Protein AF-A0A967HVG7-F1 (afdb_monomer_lite)

Structure (mmCIF, N/CA/C/O backbone):
data_AF-A0A967HVG7-F1
#
_entry.id   AF-A0A967HVG7-F1
#
loop_
_atom_site.group_PDB
_atom_site.id
_atom_site.type_symbol
_atom_site.label_atom_id
_atom_site.label_alt_id
_atom_site.label_comp_id
_atom_site.label_asym_id
_atom_site.label_entity_id
_atom_site.label_seq_id
_atom_site.pdbx_PDB_ins_code
_atom_site.Cartn_x
_atom_site.Cartn_y
_atom_site.Cartn_z
_atom_site.occupancy
_atom_site.B_iso_or_equiv
_atom_site.auth_seq_id
_atom_site.auth_comp_id
_atom_site.auth_asym_id
_atom_site.auth_atom_id
_atom_site.pdbx_PDB_model_num
ATOM 1 N N . MET A 1 1 ? 6.867 9.749 6.005 1.00 36.72 1 MET A N 1
ATOM 2 C CA . MET A 1 1 ? 5.619 8.977 5.845 1.00 36.72 1 MET A CA 1
ATOM 3 C C . MET A 1 1 ? 4.556 9.921 5.314 1.00 36.72 1 MET A C 1
ATOM 5 O O . MET A 1 1 ? 4.069 10.756 6.065 1.00 36.72 1 MET A O 1
ATOM 9 N N . TRP A 1 2 ? 4.283 9.869 4.011 1.00 31.67 2 TRP A N 1
ATOM 10 C CA . TRP A 1 2 ? 3.187 10.624 3.407 1.00 31.67 2 TRP A CA 1
ATOM 11 C C . TRP A 1 2 ? 1.951 9.720 3.405 1.00 31.67 2 TRP A C 1
ATOM 13 O O . TRP A 1 2 ? 2.004 8.595 2.919 1.00 31.67 2 TRP A O 1
ATOM 23 N N . LEU A 1 3 ? 0.847 10.181 3.987 1.00 44.19 3 LEU A N 1
ATOM 24 C CA . LEU A 1 3 ? -0.465 9.614 3.692 1.00 44.19 3 LEU A CA 1
ATOM 25 C C . LEU A 1 3 ? -0.874 10.219 2.351 1.00 44.19 3 LEU A C 1
ATOM 27 O O . LEU A 1 3 ? -1.143 11.419 2.277 1.00 44.19 3 LEU A O 1
ATOM 31 N N . ALA A 1 4 ? -0.878 9.419 1.287 1.00 46.38 4 ALA A N 1
ATOM 32 C CA . ALA A 1 4 ? -1.528 9.819 0.047 1.00 46.38 4 ALA A CA 1
ATOM 33 C C . ALA A 1 4 ? -3.038 9.791 0.317 1.00 46.38 4 ALA A C 1
ATOM 35 O O . ALA A 1 4 ? -3.704 8.773 0.156 1.00 46.38 4 ALA A O 1
ATOM 36 N N . ALA A 1 5 ? -3.557 10.898 0.847 1.00 48.38 5 ALA A N 1
ATOM 37 C CA . ALA A 1 5 ? -4.970 11.058 1.123 1.00 48.38 5 ALA A CA 1
ATOM 38 C C . ALA A 1 5 ? -5.711 11.217 -0.209 1.00 48.38 5 ALA A C 1
ATOM 40 O O . ALA A 1 5 ? -5.754 12.304 -0.792 1.00 48.38 5 ALA A O 1
ATOM 41 N N . GLY A 1 6 ? -6.317 10.129 -0.679 1.00 47.06 6 GLY A N 1
ATOM 42 C CA . GLY A 1 6 ? -7.463 10.200 -1.570 1.00 47.06 6 GLY A CA 1
ATOM 43 C C . GLY A 1 6 ? -8.554 11.039 -0.901 1.00 47.06 6 GLY A C 1
ATOM 44 O O . GLY A 1 6 ? -9.233 10.584 0.008 1.00 47.06 6 GLY A O 1
ATOM 45 N N . HIS A 1 7 ? -8.637 12.302 -1.318 1.00 40.25 7 HIS A N 1
ATOM 46 C CA . HIS A 1 7 ? -9.743 13.246 -1.160 1.00 40.25 7 HIS A CA 1
ATOM 47 C C . HIS A 1 7 ? -10.497 13.232 0.182 1.00 40.25 7 HIS A C 1
ATOM 49 O O . HIS A 1 7 ? -11.474 12.504 0.337 1.00 40.25 7 HIS A O 1
ATOM 55 N N . SER A 1 8 ? -10.140 14.131 1.109 1.00 40.88 8 SER A N 1
ATOM 56 C CA . SER A 1 8 ? -11.015 14.507 2.232 1.00 40.88 8 SER A CA 1
ATOM 57 C C . SER A 1 8 ? -10.570 15.808 2.910 1.00 40.88 8 SER A C 1
ATOM 59 O O . SER A 1 8 ? -9.865 15.820 3.911 1.00 40.88 8 SER A O 1
ATOM 61 N N . GLY A 1 9 ? -10.956 16.937 2.310 1.00 46.25 9 GLY A N 1
ATOM 62 C CA . GLY A 1 9 ? -10.714 18.279 2.840 1.00 46.25 9 GLY A CA 1
ATOM 63 C C . GLY A 1 9 ? -12.011 19.005 3.193 1.00 46.25 9 GLY A C 1
ATOM 64 O O . GLY A 1 9 ? -12.469 19.797 2.386 1.00 46.25 9 GLY A O 1
ATOM 65 N N . VAL A 1 10 ? -12.604 18.733 4.365 1.00 39.66 10 VAL A N 1
ATOM 66 C CA . VAL A 1 10 ? -13.573 19.583 5.109 1.00 39.66 10 VAL A CA 1
ATOM 67 C C . VAL A 1 10 ? -13.917 18.933 6.474 1.00 39.66 10 VAL A C 1
ATOM 69 O O . VAL A 1 10 ? -13.745 17.727 6.631 1.00 39.66 10 VAL A O 1
ATOM 72 N N . PRO A 1 11 ? -14.415 19.664 7.490 1.00 38.34 11 PRO A N 1
ATOM 73 C CA . PRO A 1 11 ? -14.911 19.053 8.732 1.00 38.34 11 PRO A CA 1
ATOM 74 C C . PRO A 1 11 ? -16.036 18.027 8.454 1.00 38.34 11 PRO A C 1
ATOM 76 O O . PRO A 1 11 ? -17.036 18.379 7.830 1.00 38.34 11 PRO A O 1
ATOM 79 N N . GLY A 1 12 ? -15.874 16.766 8.889 1.00 47.56 12 GLY A N 1
ATOM 80 C CA . GLY A 1 12 ? -16.791 15.645 8.584 1.00 47.56 12 GLY A CA 1
ATOM 81 C C . GLY A 1 12 ? -16.358 14.720 7.432 1.00 47.56 12 GLY A C 1
ATOM 82 O O . GLY A 1 12 ? -17.200 14.060 6.827 1.00 47.56 12 GLY A O 1
ATOM 83 N N . THR A 1 13 ? -15.069 14.677 7.092 1.00 45.84 13 THR A N 1
ATOM 84 C CA . THR A 1 13 ? -14.559 13.995 5.890 1.00 45.84 13 THR A CA 1
ATOM 85 C C . THR A 1 13 ? -14.029 12.581 6.094 1.00 45.84 13 THR A C 1
ATOM 87 O O . THR A 1 13 ? -13.072 12.149 5.473 1.00 45.84 13 THR A O 1
ATOM 90 N N . THR A 1 14 ? -14.749 11.773 6.852 1.00 49.69 14 THR A N 1
ATOM 91 C CA . THR A 1 14 ? -14.722 10.333 6.613 1.00 49.69 14 THR A CA 1
ATOM 92 C C . THR A 1 14 ? -16.157 9.852 6.474 1.00 49.69 14 THR A C 1
ATOM 94 O O . THR A 1 14 ? -16.873 9.626 7.439 1.00 49.69 14 THR A O 1
ATOM 97 N N . LYS A 1 15 ? -16.596 9.671 5.223 1.00 50.53 15 LYS A N 1
ATOM 98 C CA . LYS A 1 15 ? -17.679 8.719 4.919 1.00 50.53 15 LYS A CA 1
ATOM 99 C C . LYS A 1 15 ? -17.143 7.293 4.781 1.00 50.53 15 LYS A C 1
ATOM 101 O O . LYS A 1 15 ? -17.833 6.429 4.254 1.00 50.53 15 LYS A O 1
ATOM 106 N N . SER A 1 16 ? -15.909 7.050 5.220 1.00 54.56 16 SER A N 1
ATOM 107 C CA . SER A 1 16 ? -15.432 5.693 5.408 1.00 54.56 16 SER A CA 1
ATOM 108 C C . SER A 1 16 ? -16.317 5.046 6.474 1.00 54.56 16 SER A C 1
ATOM 110 O O . SER A 1 16 ? -16.391 5.592 7.578 1.00 54.56 16 SER A O 1
ATOM 112 N N . PRO A 1 17 ? -16.976 3.904 6.198 1.00 60.38 17 PRO A N 1
ATOM 113 C CA . PRO A 1 17 ? -17.687 3.164 7.240 1.00 60.38 17 PRO A CA 1
ATOM 114 C C . PRO A 1 17 ? -16.732 2.659 8.340 1.00 60.38 17 PRO A C 1
ATOM 116 O O . PRO A 1 17 ? -17.193 2.142 9.352 1.00 60.38 17 PRO A O 1
ATOM 119 N N . TYR A 1 18 ? -15.419 2.829 8.145 1.00 61.62 18 TYR A N 1
ATOM 120 C CA . TYR A 1 18 ? -14.345 2.398 9.031 1.00 61.62 18 TYR A CA 1
ATOM 121 C C . TYR A 1 18 ? -13.756 3.521 9.898 1.00 61.62 18 TYR A C 1
ATOM 123 O O . TYR A 1 18 ? -12.892 3.251 10.727 1.00 61.62 18 TYR A O 1
ATOM 131 N N . ALA A 1 19 ? -14.178 4.774 9.716 1.00 62.00 19 ALA A N 1
ATOM 132 C CA . ALA A 1 19 ? -13.703 5.879 10.545 1.00 62.00 19 ALA A CA 1
ATOM 133 C C . ALA A 1 19 ? -14.616 6.117 11.751 1.00 62.00 19 ALA A C 1
ATOM 135 O O . ALA A 1 19 ? -15.840 5.976 11.659 1.00 62.00 19 ALA A O 1
ATOM 136 N N . ASP A 1 20 ? -14.027 6.519 12.876 1.00 60.91 20 ASP A N 1
ATOM 137 C CA . ASP A 1 20 ? -14.800 6.920 14.048 1.00 60.91 20 ASP A CA 1
ATOM 138 C C . ASP A 1 20 ? -15.439 8.315 13.878 1.00 60.91 20 ASP A C 1
ATOM 140 O O . ASP A 1 20 ? -15.181 9.052 12.921 1.00 60.91 20 ASP A O 1
ATOM 144 N N . ARG A 1 21 ? -16.310 8.689 14.829 1.00 53.97 21 ARG A N 1
ATOM 145 C CA . ARG A 1 21 ? -17.012 9.988 14.820 1.00 53.97 21 ARG A CA 1
ATOM 146 C C . ARG A 1 21 ? -16.072 11.193 14.952 1.00 53.97 21 ARG A C 1
ATOM 148 O O . ARG A 1 21 ? -16.521 12.298 14.649 1.00 53.97 21 ARG A O 1
ATOM 155 N N . ASP A 1 22 ? -14.823 10.978 15.361 1.00 61.03 22 ASP A N 1
ATOM 156 C CA . ASP A 1 22 ? -13.812 12.017 15.570 1.00 61.03 22 ASP A CA 1
ATOM 157 C C . ASP A 1 22 ? -12.822 12.110 14.389 1.00 61.03 22 ASP A C 1
ATOM 159 O O . ASP A 1 22 ? -11.931 12.961 14.386 1.00 61.03 22 ASP A O 1
ATOM 163 N N . GLY A 1 23 ? -13.013 11.291 13.345 1.00 61.56 23 GLY A N 1
ATOM 164 C CA . GLY A 1 23 ? -12.208 11.298 12.123 1.00 61.56 23 GLY A CA 1
ATOM 165 C C . GLY A 1 23 ? -10.918 10.479 12.212 1.00 61.56 23 GLY A C 1
ATOM 166 O O . GLY A 1 23 ? -10.064 10.603 11.333 1.00 61.56 23 GLY A O 1
ATOM 167 N N . SER A 1 24 ? -10.761 9.649 13.246 1.00 67.94 24 SER A N 1
ATOM 168 C CA . SER A 1 24 ? -9.638 8.725 13.382 1.00 67.94 24 SER A CA 1
ATOM 169 C C . SER A 1 24 ? -9.926 7.401 12.662 1.00 67.94 24 SER A C 1
ATOM 171 O O . SER A 1 24 ? -11.063 6.925 12.590 1.00 67.94 24 SER A O 1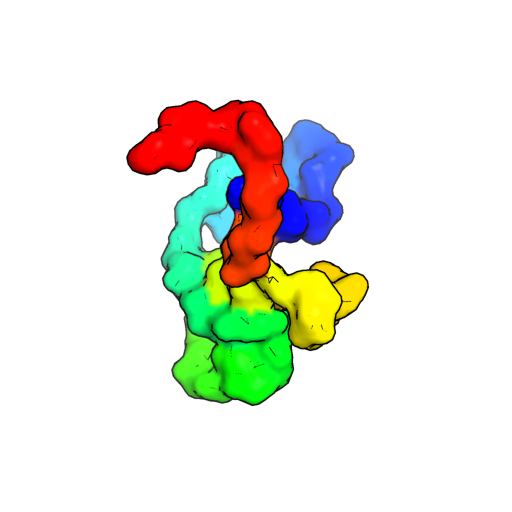
ATOM 173 N N . ILE A 1 25 ? -8.876 6.812 12.086 1.00 71.81 25 ILE A N 1
ATOM 174 C CA . ILE A 1 25 ? -8.920 5.503 11.432 1.00 71.81 25 ILE A CA 1
ATOM 175 C C . ILE A 1 25 ? -8.014 4.568 12.226 1.00 71.81 25 ILE A C 1
ATOM 177 O O . ILE A 1 25 ? -6.810 4.801 12.326 1.00 71.81 25 ILE A O 1
ATOM 181 N N . THR A 1 26 ? -8.596 3.496 12.762 1.00 78.12 26 THR A N 1
ATOM 182 C CA . THR A 1 26 ? -7.850 2.345 13.281 1.00 78.12 26 THR A CA 1
ATOM 183 C C . THR A 1 26 ? -8.134 1.164 12.371 1.00 78.12 26 THR A C 1
ATOM 185 O O . THR A 1 26 ? -9.272 0.710 12.286 1.00 78.12 26 THR A O 1
ATOM 188 N N . ALA A 1 27 ? -7.108 0.679 11.682 1.00 83.00 27 ALA A N 1
ATOM 189 C CA . ALA A 1 27 ? -7.219 -0.451 10.775 1.00 83.00 27 ALA A CA 1
ATOM 190 C C . ALA A 1 27 ? -5.919 -1.252 10.762 1.00 83.00 27 ALA A C 1
ATOM 192 O O . ALA A 1 27 ? -4.843 -0.728 11.063 1.00 83.00 27 ALA A O 1
ATOM 193 N N . GLU A 1 28 ? -6.028 -2.526 10.398 1.00 92.69 28 GLU A N 1
ATOM 194 C CA . GLU A 1 28 ? -4.865 -3.337 10.058 1.00 92.69 28 GLU A CA 1
ATOM 195 C C . GLU A 1 28 ? -4.154 -2.749 8.835 1.00 92.69 28 GLU A C 1
ATOM 197 O O . GLU A 1 28 ? -4.783 -2.124 7.976 1.00 92.69 28 GLU A O 1
ATOM 202 N N . ILE A 1 29 ? -2.839 -2.959 8.759 1.00 94.12 29 ILE A N 1
ATOM 203 C CA . ILE A 1 29 ? -2.026 -2.563 7.612 1.00 94.12 29 ILE A CA 1
ATOM 204 C C . ILE A 1 29 ? -1.475 -3.803 6.911 1.00 94.12 29 ILE A C 1
ATOM 206 O O . ILE A 1 29 ? -0.907 -4.688 7.553 1.00 94.12 29 ILE A O 1
ATOM 210 N N . VAL A 1 30 ? -1.642 -3.864 5.592 1.00 96.94 30 VAL A N 1
ATOM 211 C CA . VAL A 1 30 ? -1.177 -4.975 4.754 1.00 96.94 30 VAL A CA 1
ATOM 212 C C . VAL A 1 30 ? -0.089 -4.477 3.815 1.00 96.94 30 VAL A C 1
ATOM 214 O O . VAL A 1 30 ? -0.285 -3.519 3.075 1.00 96.94 30 VAL A O 1
ATOM 217 N N . TYR A 1 31 ? 1.067 -5.133 3.823 1.00 96.25 31 TYR A N 1
ATOM 218 C CA . TYR A 1 31 ? 2.150 -4.802 2.904 1.00 96.25 31 TYR A CA 1
ATOM 219 C C . TYR A 1 31 ? 1.881 -5.357 1.500 1.00 96.25 31 TYR A C 1
ATOM 221 O O . TYR A 1 31 ? 1.643 -6.559 1.322 1.00 96.25 31 TYR A O 1
ATOM 229 N N . VAL A 1 32 ? 1.934 -4.484 0.495 1.00 96.19 32 VAL A N 1
ATOM 230 C CA . VAL A 1 32 ? 1.588 -4.802 -0.900 1.00 96.19 32 VAL A CA 1
ATOM 231 C C . VAL A 1 32 ? 2.714 -4.488 -1.887 1.00 96.19 32 VAL A C 1
ATOM 233 O O . VAL A 1 32 ? 2.440 -4.261 -3.056 1.00 96.19 32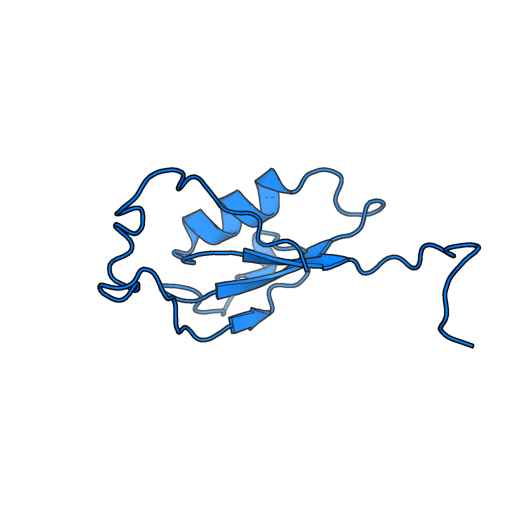 VAL A O 1
ATOM 236 N N . GLY A 1 33 ? 3.979 -4.501 -1.453 1.00 94.00 33 GLY A N 1
ATOM 237 C CA . GLY A 1 33 ? 5.109 -4.282 -2.364 1.00 94.00 33 GLY A CA 1
ATOM 238 C C . GLY A 1 33 ? 4.984 -2.945 -3.095 1.00 94.00 33 GLY A C 1
ATOM 239 O O . GLY A 1 33 ? 4.672 -1.936 -2.466 1.00 94.00 33 GLY A O 1
ATOM 240 N N . LEU A 1 34 ? 5.147 -2.951 -4.420 1.00 92.38 34 LEU A N 1
ATOM 241 C CA . LEU A 1 34 ? 4.982 -1.758 -5.264 1.00 92.38 34 LEU A CA 1
ATOM 242 C C . LEU A 1 34 ? 3.507 -1.399 -5.535 1.00 92.38 34 LEU A C 1
ATOM 244 O O . LEU A 1 34 ? 3.225 -0.420 -6.220 1.00 92.38 34 LEU A O 1
ATOM 248 N N . GLY A 1 35 ? 2.550 -2.182 -5.027 1.00 92.69 35 GLY A N 1
ATOM 249 C CA . GLY A 1 35 ? 1.119 -1.968 -5.242 1.00 92.69 35 GLY A CA 1
ATOM 250 C C . GLY A 1 35 ? 0.664 -2.291 -6.667 1.00 92.69 35 GLY A C 1
ATOM 251 O O . GLY A 1 35 ? -0.296 -1.696 -7.157 1.00 92.69 35 GLY A O 1
ATOM 252 N N . THR A 1 36 ? 1.343 -3.217 -7.350 1.00 93.00 36 THR A N 1
ATOM 253 C CA . THR A 1 36 ? 0.889 -3.736 -8.646 1.00 93.00 36 THR A CA 1
ATOM 254 C C . THR A 1 36 ? -0.256 -4.725 -8.457 1.00 93.00 36 THR A C 1
ATOM 256 O O . THR A 1 36 ? -0.429 -5.293 -7.383 1.00 93.00 36 THR A O 1
ATOM 259 N N . LYS A 1 37 ? -1.003 -5.021 -9.522 1.00 93.38 37 LYS A N 1
ATOM 260 C CA . LYS A 1 37 ? -2.074 -6.030 -9.498 1.00 93.38 37 LYS A CA 1
ATOM 261 C C . LYS A 1 37 ? -1.635 -7.380 -8.910 1.00 93.38 37 LYS A C 1
ATOM 263 O O . LYS A 1 37 ? -2.398 -8.009 -8.176 1.00 93.38 37 LYS A O 1
ATOM 268 N N . ASP A 1 38 ? -0.426 -7.831 -9.237 1.00 95.12 38 ASP A N 1
ATOM 269 C CA . ASP A 1 38 ? 0.082 -9.126 -8.777 1.00 95.12 38 ASP A CA 1
ATOM 270 C C . ASP A 1 38 ? 0.391 -9.113 -7.274 1.00 95.12 38 ASP A C 1
ATOM 272 O O . ASP A 1 38 ? 0.239 -10.135 -6.602 1.00 95.12 38 ASP A O 1
ATOM 276 N N . ASP A 1 39 ? 0.717 -7.945 -6.713 1.00 95.50 39 ASP A N 1
ATOM 277 C CA . ASP A 1 39 ? 0.994 -7.794 -5.287 1.00 95.50 39 ASP A CA 1
ATOM 278 C C . ASP A 1 39 ? -0.240 -7.988 -4.396 1.00 95.50 39 ASP A C 1
ATOM 280 O O . ASP A 1 39 ? -0.080 -8.221 -3.193 1.00 95.50 39 ASP A O 1
ATOM 284 N N . TYR A 1 40 ? -1.452 -7.919 -4.958 1.00 96.25 40 TYR A N 1
ATOM 285 C CA . TYR A 1 40 ? -2.712 -8.149 -4.240 1.00 96.25 40 TYR A CA 1
ATOM 286 C C . TYR A 1 40 ? -3.177 -9.610 -4.281 1.00 96.25 40 TYR A C 1
ATOM 288 O O . TYR A 1 40 ? -4.096 -9.988 -3.552 1.00 96.25 40 TYR A O 1
ATOM 296 N N . VAL A 1 41 ? -2.553 -10.468 -5.096 1.00 95.56 41 VAL A N 1
ATOM 297 C CA . VAL A 1 41 ? -2.966 -11.873 -5.215 1.00 95.56 41 VAL A CA 1
ATOM 298 C C . VAL A 1 41 ? -2.827 -12.580 -3.863 1.00 95.56 41 VAL A C 1
ATOM 300 O O . VAL A 1 41 ? -1.739 -12.705 -3.305 1.00 95.56 41 VAL A O 1
ATOM 303 N N . GLY A 1 42 ? -3.954 -13.067 -3.335 1.00 96.06 42 GLY A N 1
ATOM 304 C CA . GLY A 1 42 ? -4.006 -13.769 -2.051 1.00 96.06 42 GLY A CA 1
ATOM 305 C C . GLY A 1 42 ? -3.950 -12.864 -0.815 1.00 96.06 42 GLY A C 1
ATOM 306 O O . GLY A 1 42 ? -3.817 -13.389 0.291 1.00 96.06 42 GLY A O 1
ATOM 307 N N . LYS A 1 43 ? -4.063 -11.538 -0.974 1.00 97.00 43 LYS A N 1
ATOM 308 C CA . LYS A 1 43 ? -4.126 -10.581 0.138 1.00 97.00 43 LYS A CA 1
ATOM 309 C C . LYS A 1 43 ? -5.538 -10.027 0.286 1.00 97.00 43 LYS A C 1
ATOM 311 O O . LYS A 1 43 ? -6.141 -9.576 -0.678 1.00 97.00 43 LYS A O 1
ATOM 316 N N . ASP A 1 44 ? -6.045 -10.041 1.512 1.00 96.31 44 ASP A N 1
ATOM 317 C CA . ASP A 1 44 ? -7.308 -9.396 1.861 1.00 96.31 44 ASP A CA 1
ATOM 318 C C . ASP A 1 44 ? -7.030 -7.993 2.410 1.00 96.31 44 ASP A C 1
ATOM 320 O O . ASP A 1 44 ? -6.606 -7.839 3.558 1.00 96.31 44 ASP A O 1
ATOM 324 N N . VAL A 1 45 ? -7.281 -6.972 1.593 1.00 95.75 45 VAL A N 1
ATOM 325 C CA . VAL A 1 45 ? -7.077 -5.559 1.950 1.00 95.75 45 VAL A CA 1
ATOM 326 C C . VAL A 1 45 ? -8.389 -4.799 2.156 1.00 95.75 45 VAL A C 1
ATOM 328 O O . VAL A 1 45 ? -8.351 -3.611 2.475 1.00 95.75 45 VAL A O 1
ATOM 331 N N . GLU A 1 46 ? -9.543 -5.459 2.019 1.00 92.12 46 GLU A N 1
ATOM 332 C CA . GLU A 1 46 ? -10.839 -4.797 2.161 1.00 92.12 46 GLU A CA 1
ATOM 333 C C . GLU A 1 46 ? -10.987 -4.242 3.586 1.00 92.12 46 GLU A C 1
ATOM 335 O O . GLU A 1 46 ? -10.774 -4.951 4.576 1.00 92.12 46 GLU A O 1
ATOM 340 N N . GLY A 1 47 ? -11.284 -2.943 3.694 1.00 86.69 47 GLY A N 1
ATOM 341 C CA . GLY A 1 47 ? -11.399 -2.257 4.984 1.00 86.69 47 GLY A CA 1
ATOM 342 C C . GLY A 1 47 ? -10.067 -1.959 5.687 1.00 86.69 47 GLY A C 1
ATOM 343 O O . GLY A 1 47 ? -10.083 -1.459 6.812 1.00 86.69 47 GLY A O 1
ATOM 344 N N . LYS A 1 48 ? -8.920 -2.257 5.059 1.00 90.81 48 LYS A N 1
ATOM 345 C CA . LYS A 1 48 ? -7.577 -2.142 5.657 1.00 90.81 48 LYS A CA 1
ATOM 346 C C . LYS A 1 48 ? -6.749 -1.039 5.002 1.00 90.81 48 LYS A C 1
ATOM 348 O O . LYS A 1 48 ? -7.041 -0.585 3.895 1.00 90.81 48 LYS A O 1
ATOM 353 N N . LEU A 1 49 ? -5.709 -0.593 5.702 1.00 91.19 49 LEU A N 1
ATOM 354 C CA . LEU A 1 49 ? -4.665 0.237 5.106 1.00 91.19 49 LEU A CA 1
ATOM 355 C C . LEU A 1 49 ? -3.699 -0.653 4.325 1.00 91.19 49 LEU A C 1
ATOM 357 O O . LEU A 1 49 ? -3.445 -1.796 4.710 1.00 91.19 49 LEU A O 1
ATOM 361 N N . VAL A 1 50 ? -3.101 -0.112 3.271 1.00 94.19 50 VAL A N 1
ATOM 362 C CA . VAL A 1 50 ? -1.982 -0.768 2.586 1.00 94.19 50 VAL A CA 1
ATOM 363 C C . VAL A 1 50 ? -0.677 -0.015 2.819 1.00 94.19 50 VAL A C 1
ATOM 365 O O . VAL A 1 50 ? -0.663 1.216 2.835 1.00 94.19 50 VAL A O 1
ATOM 368 N N . LEU A 1 51 ? 0.414 -0.756 3.010 1.00 94.44 51 LEU A N 1
ATOM 369 C CA . LEU A 1 51 ? 1.778 -0.232 2.987 1.00 94.44 51 LEU A CA 1
ATOM 370 C C . LEU A 1 51 ? 2.380 -0.512 1.611 1.00 94.44 51 LEU A C 1
ATOM 372 O O . LEU A 1 51 ? 2.505 -1.678 1.227 1.00 94.44 51 LEU A O 1
ATOM 376 N N . VAL A 1 52 ? 2.734 0.556 0.903 1.00 93.25 52 VAL A N 1
ATOM 377 C CA . VAL A 1 52 ? 3.266 0.521 -0.463 1.00 93.25 52 VAL A CA 1
ATOM 378 C C . VAL A 1 52 ? 4.683 1.072 -0.475 1.00 93.25 52 VAL A C 1
ATOM 380 O O . VAL A 1 52 ? 4.938 2.152 0.065 1.00 93.25 52 VAL A O 1
ATOM 383 N N . ASP A 1 53 ? 5.581 0.351 -1.128 1.00 91.38 53 ASP A N 1
ATOM 384 C CA . ASP A 1 53 ? 6.918 0.829 -1.437 1.00 91.38 53 ASP A CA 1
ATOM 385 C C . ASP A 1 53 ? 6.894 1.730 -2.669 1.00 91.38 53 ASP A C 1
ATOM 387 O O . ASP A 1 53 ? 6.248 1.446 -3.677 1.00 91.38 53 ASP A O 1
ATOM 391 N N . VAL A 1 54 ? 7.622 2.836 -2.572 1.00 87.06 54 VAL A N 1
ATOM 392 C CA . VAL A 1 54 ? 7.777 3.833 -3.623 1.00 87.06 54 VAL A CA 1
ATOM 393 C C . VAL A 1 54 ? 9.236 3.907 -4.016 1.00 87.06 54 VAL A C 1
ATOM 395 O O . VAL A 1 54 ? 10.099 4.179 -3.180 1.00 87.06 54 VAL A O 1
ATOM 398 N N . SER A 1 55 ? 9.472 3.703 -5.304 1.00 81.69 55 SER A N 1
ATOM 399 C CA . SER A 1 55 ? 10.748 3.907 -5.971 1.00 81.69 55 SER A CA 1
ATOM 400 C C . SER A 1 55 ? 10.523 4.859 -7.145 1.00 81.69 55 SER A C 1
ATOM 402 O O . SER A 1 55 ? 9.628 4.626 -7.941 1.00 81.69 55 SER A O 1
ATOM 404 N N . GLU A 1 56 ? 11.291 5.934 -7.264 1.00 73.75 56 GLU A N 1
ATOM 405 C CA . GLU A 1 56 ? 11.415 6.742 -8.479 1.00 73.75 56 GLU A CA 1
ATOM 406 C C . GLU A 1 56 ? 11.897 5.930 -9.692 1.00 73.75 56 GLU A C 1
ATOM 408 O O . GLU A 1 56 ? 11.477 6.230 -10.812 1.00 73.75 56 GLU A O 1
ATOM 413 N N . GLU A 1 57 ? 12.754 4.920 -9.489 1.00 80.69 57 GLU A N 1
ATOM 414 C CA . GLU A 1 57 ? 13.240 4.032 -10.559 1.00 80.69 57 GLU A CA 1
ATOM 415 C C . GLU A 1 57 ? 12.117 3.140 -11.110 1.00 80.69 57 GLU A C 1
ATOM 417 O O . GLU A 1 57 ? 11.849 3.148 -12.315 1.00 80.69 57 GLU A O 1
ATOM 422 N N . ASP A 1 58 ? 11.429 2.415 -10.226 1.00 78.25 58 ASP A N 1
ATOM 423 C CA . ASP A 1 58 ? 10.420 1.423 -10.613 1.00 78.25 58 ASP A CA 1
ATOM 424 C C . ASP A 1 58 ? 8.992 1.999 -10.677 1.00 78.25 58 ASP A C 1
ATOM 426 O O . ASP A 1 58 ? 8.114 1.446 -11.347 1.00 78.25 58 ASP A O 1
ATOM 430 N N . MET A 1 59 ? 8.728 3.120 -9.997 1.00 74.19 59 MET A N 1
ATOM 431 C CA . MET A 1 59 ? 7.389 3.677 -9.788 1.00 74.19 59 MET A CA 1
ATOM 432 C C . MET A 1 59 ? 7.329 5.203 -9.939 1.00 74.19 59 MET A C 1
ATOM 434 O O . MET A 1 59 ? 7.300 6.002 -9.006 1.00 74.19 59 MET A O 1
ATOM 438 N N . TYR A 1 60 ? 7.142 5.603 -11.186 1.00 68.44 60 TYR A N 1
ATOM 439 C CA . TYR A 1 60 ? 7.103 6.986 -11.639 1.00 68.44 60 TYR A CA 1
ATOM 440 C C . TYR A 1 60 ? 5.793 7.739 -11.300 1.00 68.44 60 TYR A C 1
ATOM 442 O O . TYR A 1 60 ? 5.743 8.959 -11.461 1.00 68.44 60 TYR A O 1
ATOM 450 N N . TRP A 1 61 ? 4.736 7.060 -10.812 1.00 75.31 61 TRP A N 1
ATOM 451 C CA . TRP A 1 61 ? 3.511 7.720 -10.327 1.00 75.31 61 TRP A CA 1
ATOM 452 C C . TRP A 1 61 ? 2.762 6.971 -9.214 1.00 75.31 61 TRP A C 1
ATOM 454 O O . TRP A 1 61 ? 2.361 5.821 -9.377 1.00 75.31 61 TRP A O 1
ATOM 464 N N . LEU A 1 62 ? 2.403 7.699 -8.152 1.00 80.12 62 LEU A N 1
ATOM 465 C CA . LEU A 1 62 ? 1.621 7.198 -7.011 1.00 80.12 62 LEU A CA 1
ATOM 466 C C . LEU A 1 62 ? 0.148 6.885 -7.321 1.00 80.12 62 LEU A C 1
ATOM 468 O O . LEU A 1 62 ? -0.499 6.190 -6.540 1.00 80.12 62 LEU A O 1
ATOM 472 N N . GLN A 1 63 ? -0.411 7.387 -8.430 1.00 82.44 63 GLN A N 1
ATOM 473 C CA . GLN A 1 63 ? -1.829 7.150 -8.727 1.00 82.44 63 GLN A CA 1
ATOM 474 C C . GLN A 1 63 ? -2.149 5.682 -9.032 1.00 82.44 63 GLN A C 1
ATOM 476 O O . GLN A 1 63 ? -3.260 5.247 -8.754 1.00 82.44 63 GLN A O 1
ATOM 481 N N . TYR A 1 64 ? -1.196 4.924 -9.586 1.00 86.69 64 TYR A N 1
ATOM 482 C CA . TYR A 1 64 ? -1.407 3.525 -9.955 1.00 86.69 64 TYR A CA 1
ATOM 483 C C . TYR A 1 64 ? -1.590 2.612 -8.740 1.00 86.69 64 TYR A C 1
ATOM 485 O O . TYR A 1 64 ? -2.658 2.009 -8.644 1.00 86.69 64 TYR A O 1
ATOM 493 N N . PRO A 1 65 ? -0.646 2.544 -7.782 1.00 89.94 65 PRO A N 1
ATOM 494 C CA . PRO A 1 65 ? -0.837 1.720 -6.589 1.00 89.94 65 PRO A CA 1
ATOM 495 C C . PRO A 1 65 ? -2.005 2.205 -5.726 1.00 89.94 65 PRO A C 1
ATOM 497 O O . PRO A 1 65 ? -2.691 1.399 -5.110 1.00 89.94 65 PRO A O 1
ATOM 500 N N . HIS A 1 66 ? -2.285 3.513 -5.715 1.00 88.81 66 HIS A N 1
ATOM 501 C CA . HIS A 1 66 ? -3.458 4.044 -5.026 1.00 88.81 66 HIS A CA 1
ATOM 502 C C . HIS A 1 66 ? -4.766 3.537 -5.649 1.00 88.81 66 HIS A C 1
ATOM 504 O O . HIS A 1 66 ? -5.660 3.101 -4.928 1.00 88.81 66 HIS A O 1
ATOM 510 N N . TYR A 1 67 ? -4.875 3.570 -6.981 1.00 88.38 67 TYR A N 1
ATOM 511 C CA . TYR A 1 67 ? -6.057 3.078 -7.685 1.00 88.38 67 TYR A CA 1
ATOM 512 C C . TYR A 1 67 ? -6.222 1.564 -7.535 1.00 88.38 67 TYR A C 1
ATOM 514 O O . TYR A 1 67 ? -7.334 1.096 -7.307 1.00 88.38 67 TYR A O 1
ATOM 522 N N . GLU A 1 68 ? -5.128 0.801 -7.600 1.00 92.31 68 GLU A N 1
ATOM 523 C CA . GLU A 1 68 ? -5.181 -0.638 -7.343 1.00 92.31 68 GLU A CA 1
ATOM 524 C C . GLU A 1 68 ? -5.652 -0.901 -5.902 1.00 92.31 68 GLU A C 1
ATOM 526 O O . GLU A 1 68 ? -6.588 -1.665 -5.698 1.00 92.31 68 GLU A O 1
ATOM 531 N N . ALA A 1 69 ? -5.131 -0.186 -4.900 1.00 91.69 69 ALA A N 1
ATOM 532 C CA . ALA A 1 69 ? -5.608 -0.307 -3.521 1.00 91.69 69 ALA A CA 1
ATOM 533 C C . ALA A 1 69 ? -7.124 -0.064 -3.391 1.00 91.69 69 ALA A C 1
ATOM 535 O O . ALA A 1 69 ? -7.812 -0.833 -2.715 1.00 91.69 69 ALA A O 1
ATOM 536 N N . GLU A 1 70 ? -7.651 0.962 -4.067 1.00 89.38 70 GLU A N 1
ATOM 537 C CA . GLU A 1 70 ? -9.087 1.268 -4.089 1.00 89.38 70 GLU A CA 1
ATOM 538 C C . GLU A 1 70 ? -9.907 0.143 -4.744 1.00 89.38 70 GLU A C 1
ATOM 540 O O . GLU A 1 70 ? -10.940 -0.256 -4.202 1.00 89.38 70 GLU A O 1
ATOM 545 N N . LEU A 1 71 ? -9.433 -0.425 -5.861 1.00 92.88 71 LEU A N 1
ATOM 546 C CA . LEU A 1 71 ? -10.100 -1.540 -6.547 1.00 92.88 71 LEU A CA 1
ATOM 547 C C . LEU A 1 71 ? -10.243 -2.791 -5.668 1.00 92.88 71 LEU A C 1
ATOM 549 O O . LEU A 1 71 ? -11.219 -3.528 -5.820 1.00 92.88 71 LEU A O 1
ATOM 553 N N . HIS A 1 72 ? -9.300 -3.022 -4.750 1.00 93.62 72 HIS A N 1
ATOM 554 C CA . HIS A 1 72 ? -9.336 -4.142 -3.800 1.00 93.62 72 HIS A CA 1
ATOM 555 C C . HIS A 1 72 ? -9.982 -3.778 -2.449 1.00 93.62 72 HIS A C 1
ATOM 557 O O . HIS A 1 72 ? -10.000 -4.596 -1.531 1.00 93.62 72 HIS A O 1
ATOM 563 N N . GLY A 1 73 ? -10.549 -2.573 -2.316 1.00 90.00 73 GLY A N 1
ATOM 564 C CA . GLY A 1 73 ? -11.325 -2.159 -1.142 1.00 90.00 73 GLY A CA 1
ATOM 565 C C . GLY A 1 73 ? -10.498 -1.629 0.033 1.00 90.00 73 GLY A C 1
ATOM 566 O O . GLY A 1 73 ? -11.021 -1.529 1.149 1.00 90.00 73 GLY A O 1
ATOM 567 N N . ALA A 1 74 ? -9.226 -1.286 -0.189 1.00 91.38 74 ALA A N 1
ATOM 568 C CA . ALA A 1 74 ? -8.415 -0.626 0.825 1.00 91.38 74 ALA A CA 1
ATOM 569 C C . ALA A 1 74 ? -8.983 0.760 1.157 1.00 91.38 74 ALA A C 1
ATOM 571 O O . ALA A 1 74 ? -9.516 1.471 0.305 1.00 91.38 74 ALA A O 1
ATOM 572 N N . ILE A 1 75 ? -8.835 1.168 2.415 1.00 87.69 75 ILE A N 1
ATOM 573 C CA . ILE A 1 75 ? -9.401 2.429 2.923 1.00 87.69 75 ILE A CA 1
ATOM 574 C C . ILE A 1 75 ? -8.387 3.574 2.923 1.00 87.69 75 ILE A C 1
ATOM 576 O O . ILE A 1 75 ? -8.712 4.699 3.302 1.00 87.69 75 ILE A O 1
ATOM 580 N N . GLY A 1 76 ? -7.146 3.276 2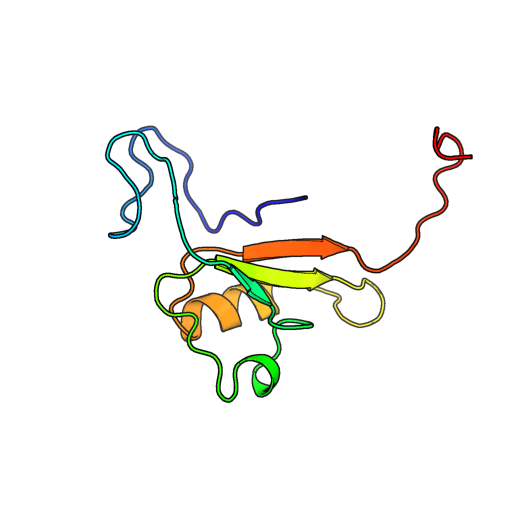.538 1.00 85.44 76 GLY A N 1
ATOM 581 C CA . GLY A 1 76 ? -6.056 4.233 2.453 1.00 85.44 76 GLY A CA 1
ATOM 582 C C . GLY A 1 76 ? -4.708 3.562 2.211 1.00 85.44 76 GLY A C 1
ATOM 583 O O . GLY A 1 76 ? -4.552 2.350 2.368 1.00 85.44 76 GLY A O 1
ATOM 584 N N . MET A 1 77 ? -3.724 4.381 1.850 1.00 88.62 77 MET A N 1
ATOM 585 C CA . MET A 1 77 ? -2.364 3.957 1.534 1.00 88.62 77 MET A CA 1
ATOM 586 C C . MET A 1 77 ? -1.350 4.752 2.359 1.00 88.62 77 MET A C 1
ATOM 588 O O . MET A 1 77 ? -1.378 5.986 2.401 1.00 88.62 77 MET A O 1
ATOM 592 N N . VAL A 1 78 ? -0.429 4.030 2.989 1.00 90.94 78 VAL A N 1
ATOM 593 C CA . VAL A 1 78 ? 0.783 4.557 3.615 1.00 90.94 78 VAL A CA 1
ATOM 594 C C . VAL A 1 78 ? 1.941 4.230 2.688 1.00 90.94 78 VAL A C 1
ATOM 596 O O . VAL A 1 78 ? 2.064 3.088 2.248 1.00 90.94 78 VAL A O 1
ATOM 599 N N . VAL A 1 79 ? 2.791 5.213 2.396 1.00 89.44 79 VAL A N 1
ATOM 600 C CA . VAL A 1 79 ? 3.931 4.993 1.502 1.00 89.44 79 VAL A CA 1
ATOM 601 C C . VAL A 1 79 ? 5.267 5.001 2.234 1.00 89.44 79 VAL A C 1
ATOM 603 O O . VAL A 1 79 ? 5.524 5.867 3.085 1.00 89.44 79 VAL A O 1
ATOM 606 N N . GLN A 1 80 ? 6.121 4.055 1.855 1.00 88.19 80 GLN A N 1
ATOM 607 C CA . GLN A 1 80 ? 7.522 3.973 2.238 1.00 88.19 80 GLN A CA 1
ATOM 608 C C . GLN A 1 80 ? 8.386 4.246 1.008 1.00 88.19 80 GLN A C 1
ATOM 610 O O . GLN A 1 80 ? 8.293 3.551 0.009 1.00 88.19 80 GLN A O 1
ATOM 615 N N . TRP A 1 81 ? 9.240 5.264 1.078 1.00 85.75 81 TRP A N 1
ATOM 616 C CA . TRP A 1 81 ? 10.239 5.491 0.037 1.00 85.75 81 TRP A CA 1
ATOM 617 C C . TRP A 1 81 ? 11.396 4.517 0.254 1.00 85.75 81 TRP A C 1
ATOM 619 O O . TRP A 1 81 ? 11.937 4.478 1.362 1.00 85.75 81 TRP A O 1
ATOM 629 N N . ILE A 1 82 ? 11.747 3.724 -0.759 1.00 84.00 82 ILE A N 1
ATOM 630 C CA . ILE A 1 82 ? 12.797 2.695 -0.632 1.00 84.00 82 ILE A CA 1
ATOM 631 C C . ILE A 1 82 ? 14.156 3.135 -1.183 1.00 84.00 82 ILE A C 1
ATOM 633 O O . ILE A 1 82 ? 15.160 2.458 -0.971 1.00 84.00 82 ILE A O 1
ATOM 637 N N . GLU A 1 8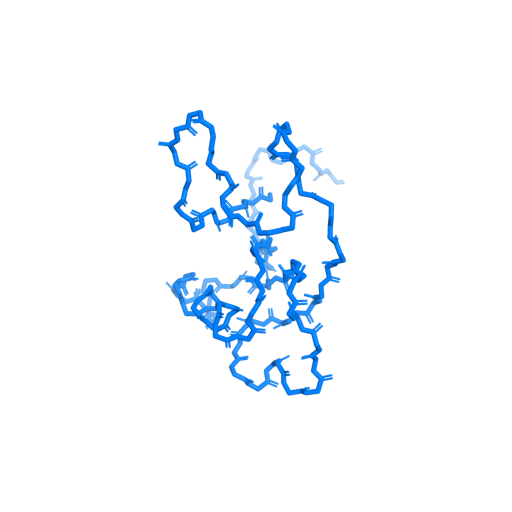3 ? 14.221 4.298 -1.827 1.00 78.19 83 GLU A N 1
ATOM 638 C CA . GLU A 1 83 ? 15.482 4.878 -2.287 1.00 78.19 83 GLU A CA 1
ATOM 639 C C . GLU A 1 83 ? 16.174 5.691 -1.200 1.00 78.19 83 GLU A C 1
ATOM 641 O O . GLU A 1 83 ? 15.585 6.555 -0.545 1.00 78.19 83 GLU A O 1
ATOM 646 N N . TYR A 1 84 ? 17.476 5.450 -1.065 1.00 67.00 84 TYR A N 1
ATOM 647 C CA . TYR A 1 84 ? 18.353 6.280 -0.257 1.00 67.00 84 TYR A CA 1
ATOM 648 C C . TYR A 1 84 ? 18.731 7.541 -1.030 1.00 67.00 84 TYR A C 1
ATOM 650 O O . TYR A 1 84 ? 19.547 7.501 -1.947 1.00 67.00 84 TYR A O 1
ATOM 658 N N . GLN A 1 85 ? 18.192 8.678 -0.601 1.00 61.41 85 GLN A N 1
ATOM 659 C CA . GLN A 1 85 ? 18.727 9.985 -0.963 1.00 61.41 85 GLN A CA 1
ATOM 660 C C . GLN A 1 85 ? 19.714 10.407 0.129 1.00 61.41 85 GLN A C 1
ATOM 662 O O . GLN A 1 85 ? 19.341 10.534 1.298 1.00 61.41 85 GLN A O 1
ATOM 667 N N . LEU A 1 86 ? 20.987 10.598 -0.231 1.00 59.72 86 LEU A N 1
ATOM 668 C CA . LEU A 1 86 ? 21.955 11.217 0.672 1.00 59.72 86 LEU A CA 1
ATOM 669 C C . LEU A 1 86 ? 21.532 12.671 0.882 1.00 59.72 86 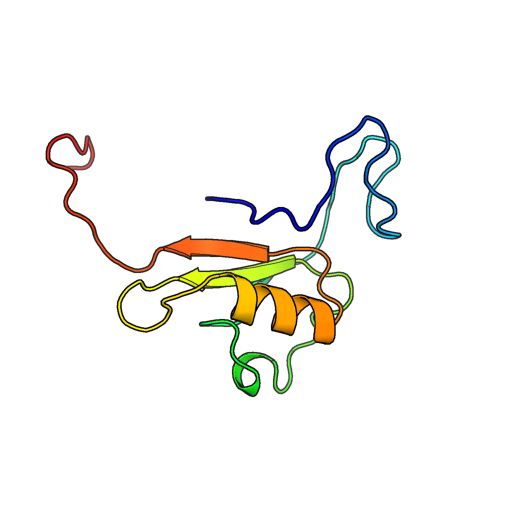LEU A C 1
ATOM 671 O O . LEU A 1 86 ? 21.670 13.505 -0.008 1.00 59.72 86 LEU A O 1
ATOM 675 N N . ILE A 1 87 ? 20.999 12.967 2.062 1.00 64.12 87 ILE A N 1
ATOM 676 C CA . ILE A 1 87 ? 20.726 14.341 2.470 1.00 64.12 87 ILE A CA 1
ATOM 677 C C . ILE A 1 87 ? 22.029 14.877 3.062 1.00 64.12 87 ILE A C 1
ATOM 679 O O . ILE A 1 87 ? 22.496 14.351 4.072 1.00 64.12 87 ILE A O 1
ATOM 683 N N . GLU A 1 88 ? 22.610 15.909 2.439 1.00 61.41 88 GLU A N 1
ATOM 684 C CA . GLU A 1 88 ? 23.883 16.520 2.871 1.00 61.41 88 GLU A CA 1
ATOM 685 C C . GLU A 1 88 ? 23.866 16.990 4.341 1.00 61.41 88 GLU A C 1
ATOM 687 O O . GLU A 1 88 ? 24.922 17.113 4.950 1.00 61.41 88 GLU A O 1
ATOM 692 N N . ASP A 1 89 ? 22.679 17.184 4.923 1.00 63.69 89 ASP A N 1
ATOM 693 C CA . ASP A 1 89 ? 22.451 17.623 6.308 1.00 63.69 89 ASP A CA 1
ATOM 694 C C . ASP A 1 89 ? 21.715 16.559 7.161 1.00 63.69 89 ASP A C 1
ATOM 696 O O . ASP A 1 89 ? 20.958 16.864 8.085 1.00 63.69 89 ASP A O 1
ATOM 700 N N . SER A 1 90 ? 21.874 15.274 6.819 1.00 67.94 90 SER A N 1
ATOM 701 C CA . SER A 1 90 ? 21.341 14.167 7.624 1.00 67.94 90 SER A CA 1
ATOM 702 C C . SER A 1 90 ? 22.049 14.091 8.982 1.00 67.94 90 SER A C 1
ATOM 704 O O . SER A 1 90 ? 23.258 13.895 9.057 1.00 67.94 90 SER A O 1
ATOM 706 N N . VAL A 1 91 ? 21.279 14.158 10.072 1.00 65.88 91 VAL A N 1
ATOM 707 C CA . VAL A 1 91 ? 21.770 13.973 11.454 1.00 65.88 91 VAL A CA 1
ATOM 708 C C . VAL A 1 91 ? 22.035 12.509 11.831 1.00 65.88 91 VAL A C 1
ATOM 710 O O . VAL A 1 91 ? 22.394 12.224 12.972 1.00 65.88 91 VAL A O 1
ATOM 713 N N . VAL A 1 92 ? 21.844 11.567 10.905 1.00 61.03 92 VAL A N 1
ATOM 714 C CA . VAL A 1 92 ? 22.126 10.148 11.146 1.00 61.03 92 VAL A CA 1
ATOM 715 C C . VAL A 1 92 ? 23.553 9.847 10.681 1.00 61.03 92 VAL A C 1
ATOM 717 O O . VAL A 1 92 ? 23.794 9.724 9.481 1.00 61.03 92 VAL A O 1
ATOM 720 N N . THR A 1 93 ? 24.478 9.783 11.647 1.00 49.81 93 THR A N 1
ATOM 721 C CA . THR A 1 93 ? 25.865 9.296 11.501 1.00 49.81 93 THR A CA 1
ATOM 722 C C . THR A 1 93 ? 25.945 7.780 11.526 1.00 49.81 93 THR A C 1
ATOM 724 O O . THR A 1 93 ? 25.244 7.201 12.391 1.00 49.81 93 THR A O 1
#

Sequence (93 aa):
MWLAAGHSGVPGTTKSPYADRDGSITAEIVYVGLGTKDDYVGKDVEGKLVLVDVSEEDMYWLQYPHYEAELHGAIGMVVQWIEYQLIEDSVVT

pLDDT: mean 75.82, std 18.84, range [31.67,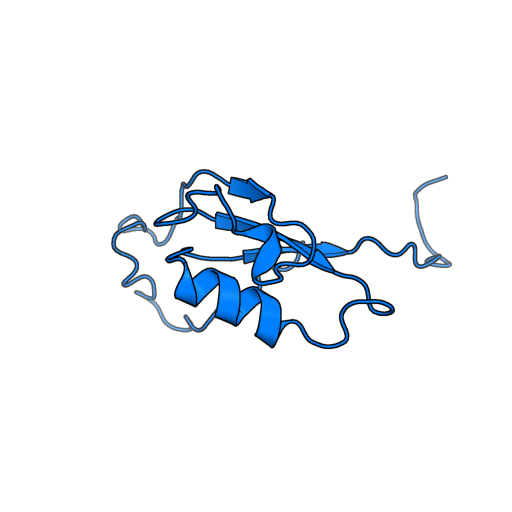 97.0]

Radius of gyration: 14.91 Å; chains: 1; bounding box: 44×33×27 Å

Foldseek 3Di:
DDWPDPDAPDPPGDPPPQADPRRDHDFAEAEQEQLDLVSCVPPQQASHEYEHEDDVVVHVDPVRSQVSSVVNHHPTYDYDYPDDDPDVPDPPD

Secondary structure (DSSP, 8-state):
-EEE--S--STT----TTB-TTS-B---EEE-TT--GGGGTT---TTSEEEEEE-TTT-S-THHHHHHHHHTT-SEEEEEE-S----TT----